Protein AF-A0A840GXT4-F1 (afdb_monomer)

Sequence (98 aa):
MFFFTVVLADRSSTLLVDQVDRLRRIYRTVQQRRPFETIAICILPDHLHAVWLLPEADADFSSRWNLIKGGFSRGLEGGPPSMSKLKKREKGIWQRRF

Mean predicted aligned error: 5.93 Å

Secondary structure (DSSP, 8-state):
-EEEEEEBSSTT--HHHHTHHHHHHHHHHHHHHS--EEEEEEE-SSEEEEEEEPPTT---HHHHHHHHHHHHHTTPPPPPPPHHHHTTT--S-B-S--

pLDDT: mean 87.56, std 16.42, range [43.03, 98.5]

Nearest PDB structures (foldseek):
  4er8-assembly1_A  TM=9.229E-01  e=5.875E-08  Escherichia coli K-12
  2ec2-assembly1_C  TM=6.873E-01  e=8.864E-04  Sulfurisphaera tokodaii
  2f5g-assembly1_B  TM=6.975E-01  e=6.486E-04  Saccharolobus solfataricus
  2xma-assembly1_B  TM=7.113E-01  e=1.555E-03  Deinococcus radiodurans
  2xqc-assembly1_A  TM=6.482E-01  e=4.227E-03  Deinococcus radiodurans

Solvent-accessible surface area (backbone atoms only — not comparable to full-atom values): 5697 Å² total; per-residue (Å²): 117,47,80,46,58,49,44,34,51,50,74,88,38,47,60,50,56,80,38,37,70,55,44,52,53,35,44,53,56,46,36,74,74,54,70,56,47,74,80,43,74,48,82,42,40,29,35,33,41,36,32,36,39,55,46,92,94,50,73,65,57,65,62,54,48,51,52,37,55,51,52,51,55,55,92,54,86,53,68,89,72,54,82,79,32,69,80,70,78,50,54,60,58,53,42,96,68,111

Radius of gyration: 13.56 Å; Cα contacts (8 Å, |Δi|>4): 129; chains: 1; bounding box: 39×22×30 Å

Foldseek 3Di:
DDKDKWFWLDQVAQLCVVCVVQLVVQLVVLCVVAPWDWPDKDTGRTIIMTDIHHDPVDPPVVVSVVSSVVSSCPPDQADDDDPVCVVPVNSRGTDPGD

Structure (mmCIF, N/CA/C/O backbone):
data_AF-A0A840GXT4-F1
#
_entry.id   AF-A0A840GXT4-F1
#
loop_
_atom_site.group_PDB
_atom_site.id
_atom_site.type_symbol
_atom_site.label_atom_id
_atom_site.label_alt_id
_atom_site.label_comp_id
_atom_site.label_asym_id
_atom_site.label_entity_id
_atom_site.label_seq_id
_atom_site.pdbx_PDB_ins_code
_atom_site.Cartn_x
_atom_site.Cartn_y
_atom_site.Cartn_z
_atom_site.occupancy
_atom_site.B_iso_or_equiv
_atom_site.auth_seq_id
_atom_site.auth_comp_id
_atom_site.auth_asym_id
_atom_site.auth_atom_id
_atom_site.pdbx_PDB_model_num
ATOM 1 N N . MET A 1 1 ? -12.784 9.656 6.341 1.00 94.12 1 MET A N 1
ATOM 2 C CA . MET A 1 1 ? -12.306 9.214 5.010 1.00 94.12 1 MET A CA 1
ATOM 3 C C . MET A 1 1 ? -10.921 9.790 4.778 1.00 94.12 1 MET A C 1
ATOM 5 O O . MET A 1 1 ? -10.694 10.928 5.161 1.00 94.12 1 MET A O 1
ATOM 9 N N . PHE A 1 2 ? -10.014 9.022 4.183 1.00 96.94 2 PHE A N 1
ATOM 10 C CA . PHE A 1 2 ? -8.623 9.414 3.965 1.00 96.94 2 P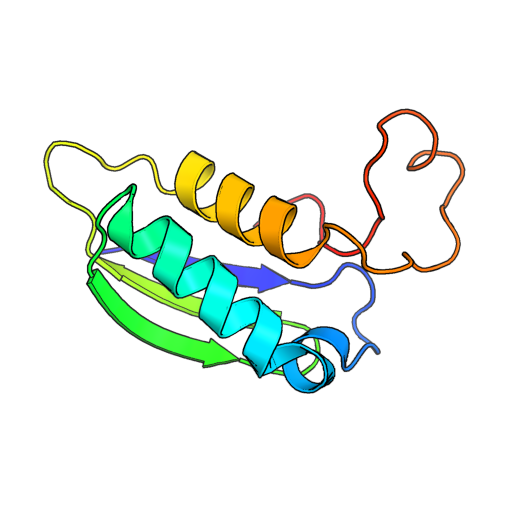HE A CA 1
ATOM 11 C C . PHE A 1 2 ? -8.191 9.058 2.545 1.00 96.94 2 PHE A C 1
ATOM 13 O O . PHE A 1 2 ? -8.504 7.967 2.072 1.00 96.94 2 PHE A O 1
ATOM 20 N N . PHE A 1 3 ? -7.461 9.963 1.893 1.00 97.44 3 PHE A N 1
ATOM 21 C CA . PHE A 1 3 ? -6.805 9.720 0.611 1.00 97.44 3 PHE A CA 1
ATOM 22 C C . PHE A 1 3 ? -5.309 9.514 0.832 1.00 97.44 3 PHE A C 1
ATOM 24 O O . PHE A 1 3 ? -4.680 10.260 1.582 1.00 97.44 3 PHE A O 1
ATOM 31 N N . PHE A 1 4 ? -4.743 8.519 0.159 1.00 97.12 4 PHE A N 1
ATOM 32 C CA . PHE A 1 4 ? -3.334 8.172 0.256 1.00 97.12 4 PHE A CA 1
ATOM 33 C C . PHE A 1 4 ? -2.716 8.058 -1.124 1.00 97.12 4 PHE A C 1
ATOM 35 O O . PHE A 1 4 ? -3.318 7.486 -2.034 1.00 97.12 4 PHE A O 1
ATOM 42 N N . THR A 1 5 ? -1.470 8.506 -1.225 1.00 96.88 5 THR A N 1
ATOM 43 C CA . THR A 1 5 ? -0.592 8.227 -2.358 1.00 96.88 5 THR A CA 1
ATOM 44 C C . THR A 1 5 ? 0.606 7.454 -1.832 1.00 96.88 5 THR A C 1
ATOM 46 O O . THR A 1 5 ? 1.387 7.980 -1.043 1.00 96.88 5 THR A O 1
ATOM 49 N N . VAL A 1 6 ? 0.755 6.196 -2.244 1.00 96.44 6 VAL A N 1
ATOM 50 C CA . VAL A 1 6 ? 1.883 5.351 -1.829 1.00 96.44 6 VAL A CA 1
ATOM 51 C C . VAL A 1 6 ? 2.775 5.102 -3.029 1.00 96.44 6 VAL A C 1
ATOM 53 O O . VAL A 1 6 ? 2.315 4.649 -4.069 1.00 96.44 6 VAL A O 1
ATOM 56 N N . VAL A 1 7 ? 4.056 5.413 -2.871 1.00 95.62 7 VAL A N 1
ATOM 57 C CA . VAL A 1 7 ? 4.994 5.598 -3.978 1.00 95.62 7 VAL A CA 1
ATOM 58 C C . VAL A 1 7 ? 6.195 4.670 -3.828 1.00 95.62 7 VAL A C 1
ATOM 60 O O . VAL A 1 7 ? 6.751 4.538 -2.731 1.00 95.62 7 VAL A O 1
ATOM 63 N N . LEU A 1 8 ? 6.627 4.054 -4.928 1.00 93.38 8 LEU A N 1
ATOM 64 C CA . LEU A 1 8 ? 7.911 3.372 -5.017 1.00 93.38 8 LEU A CA 1
ATOM 65 C C . LEU A 1 8 ? 9.066 4.379 -4.997 1.00 93.38 8 LEU A C 1
ATOM 67 O O . LEU A 1 8 ? 8.980 5.470 -5.549 1.00 93.38 8 LEU A O 1
ATOM 71 N N . ALA A 1 9 ? 10.186 4.017 -4.377 1.00 90.88 9 ALA A N 1
ATOM 72 C CA . ALA A 1 9 ? 11.353 4.898 -4.346 1.00 90.88 9 ALA A CA 1
ATOM 73 C C . ALA A 1 9 ? 11.979 5.093 -5.736 1.00 90.88 9 ALA A C 1
ATOM 75 O O . ALA A 1 9 ? 12.578 6.136 -5.982 1.00 90.88 9 ALA A O 1
ATOM 76 N N . ASP A 1 10 ? 11.866 4.085 -6.603 1.00 88.25 10 ASP A N 1
ATOM 77 C CA . ASP A 1 10 ? 12.225 4.170 -8.013 1.00 88.25 10 ASP A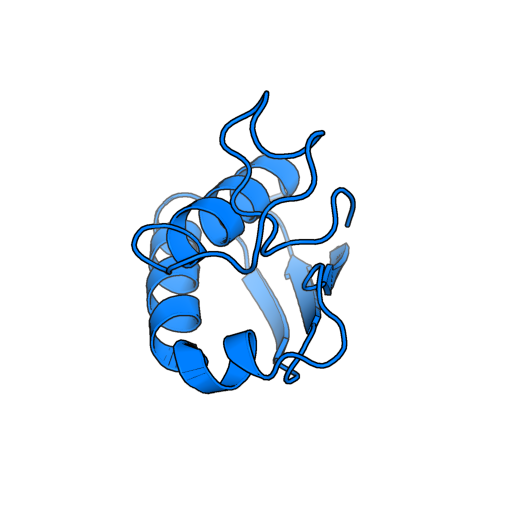 CA 1
ATOM 78 C C . ASP A 1 10 ? 10.961 4.433 -8.839 1.00 88.25 10 ASP A C 1
ATOM 80 O O . ASP A 1 10 ? 10.102 3.563 -8.978 1.00 88.25 10 ASP A O 1
ATOM 84 N N . ARG A 1 11 ? 10.864 5.652 -9.376 1.00 89.62 11 ARG A N 1
ATOM 85 C CA . ARG A 1 11 ? 9.730 6.136 -10.175 1.00 89.62 11 ARG A CA 1
ATOM 86 C C . ARG A 1 11 ? 9.667 5.539 -11.581 1.00 89.62 11 ARG A C 1
ATOM 88 O O . ARG A 1 11 ? 8.641 5.665 -12.235 1.00 89.62 11 ARG A O 1
ATOM 95 N N . SER A 1 12 ? 10.749 4.917 -12.047 1.00 90.62 12 SER A N 1
ATOM 96 C CA . SER A 1 12 ? 10.791 4.236 -13.346 1.00 90.62 12 SER A CA 1
ATOM 97 C C . SER A 1 12 ? 10.355 2.770 -13.268 1.00 90.62 12 SER A C 1
ATOM 99 O O . SER A 1 12 ? 10.187 2.116 -14.294 1.00 90.62 12 SER A O 1
ATOM 101 N N . SER A 1 13 ? 10.164 2.252 -12.052 1.00 89.69 13 SER A N 1
ATOM 102 C CA . SER A 1 13 ? 9.826 0.856 -11.813 1.00 89.69 13 SER A CA 1
ATOM 103 C C . SER A 1 13 ? 8.362 0.544 -12.132 1.00 89.69 13 SER A C 1
ATOM 105 O O . SER A 1 13 ? 7.461 1.321 -11.831 1.00 89.69 13 SER A O 1
ATOM 107 N N . THR A 1 14 ? 8.125 -0.657 -12.657 1.00 93.94 14 THR A N 1
ATOM 108 C CA . THR A 1 14 ? 6.800 -1.260 -12.869 1.00 93.94 14 THR A CA 1
ATOM 109 C C . THR A 1 14 ? 6.412 -2.245 -11.764 1.00 93.94 14 THR A C 1
ATOM 111 O O . THR A 1 14 ? 5.406 -2.945 -11.861 1.00 93.94 14 THR A O 1
ATOM 114 N N . LEU A 1 15 ? 7.179 -2.297 -10.669 1.00 93.31 15 LEU A N 1
ATOM 115 C CA . LEU A 1 15 ? 7.091 -3.360 -9.668 1.00 93.31 15 LEU A CA 1
ATOM 116 C C . LEU A 1 15 ? 5.692 -3.530 -9.052 1.00 93.31 15 LEU A C 1
ATOM 118 O O . LEU A 1 15 ? 5.329 -4.653 -8.699 1.00 93.31 15 LEU A O 1
ATOM 122 N N . LEU A 1 16 ? 4.897 -2.460 -8.898 1.00 95.44 16 LEU A N 1
ATOM 123 C CA . LEU A 1 16 ? 3.544 -2.587 -8.339 1.00 95.44 16 LEU A CA 1
ATOM 124 C C . LEU A 1 16 ? 2.599 -3.344 -9.271 1.00 95.44 16 LEU A C 1
ATOM 126 O O . LEU A 1 16 ? 1.777 -4.121 -8.779 1.00 95.44 16 LEU A O 1
ATOM 130 N N . VAL A 1 17 ? 2.718 -3.138 -10.586 1.00 96.19 17 VAL A N 1
ATOM 131 C CA . VAL A 1 17 ? 1.901 -3.852 -11.577 1.00 96.19 17 VAL A CA 1
ATOM 132 C C . VAL A 1 17 ? 2.457 -5.251 -11.835 1.00 96.19 17 VAL A C 1
ATOM 134 O O . VAL A 1 17 ? 1.687 -6.209 -11.819 1.00 96.19 17 VAL A O 1
ATOM 137 N N . ASP A 1 18 ? 3.782 -5.402 -11.913 1.00 95.50 18 ASP A N 1
ATOM 138 C CA . ASP A 1 18 ? 4.448 -6.702 -12.104 1.00 95.50 18 ASP A CA 1
ATOM 139 C C . ASP A 1 18 ? 4.173 -7.674 -10.945 1.00 95.50 18 ASP A C 1
ATOM 141 O O . ASP A 1 18 ? 4.161 -8.891 -11.115 1.00 95.50 18 ASP A O 1
ATOM 145 N N . GLN A 1 19 ? 3.958 -7.141 -9.738 1.00 95.62 19 GLN A N 1
ATOM 146 C CA . GLN A 1 19 ? 3.671 -7.905 -8.521 1.00 95.62 19 GLN A CA 1
ATOM 147 C C . GLN A 1 19 ? 2.266 -7.611 -7.967 1.00 95.62 19 GLN A C 1
ATOM 149 O O . GLN A 1 19 ? 2.029 -7.741 -6.758 1.00 95.62 19 GLN A O 1
ATOM 154 N N . VAL A 1 20 ? 1.306 -7.241 -8.823 1.00 96.56 20 VAL A N 1
ATOM 155 C CA . VAL A 1 20 ? -0.043 -6.833 -8.388 1.00 96.56 20 VAL A CA 1
ATOM 156 C C . VAL A 1 20 ? -0.765 -7.919 -7.585 1.00 96.56 20 VAL A C 1
ATOM 158 O O . VAL A 1 20 ? -1.423 -7.624 -6.587 1.00 96.56 20 VAL A O 1
ATOM 161 N N . ASP A 1 21 ? -0.589 -9.196 -7.927 1.00 97.38 21 ASP A N 1
ATOM 162 C CA . ASP A 1 21 ? -1.236 -10.300 -7.206 1.00 97.38 21 ASP A CA 1
ATOM 163 C C . ASP A 1 21 ? -0.659 -10.513 -5.804 1.00 97.38 21 ASP A C 1
ATOM 165 O O . ASP A 1 21 ? -1.370 -10.895 -4.866 1.00 97.38 21 ASP A O 1
ATOM 169 N N . ARG A 1 22 ? 0.633 -10.224 -5.626 1.00 96.00 22 ARG A N 1
ATOM 170 C CA . ARG A 1 22 ? 1.270 -10.179 -4.307 1.00 96.00 22 ARG A CA 1
ATOM 171 C C . ARG A 1 22 ? 0.704 -9.020 -3.494 1.00 96.00 22 ARG A C 1
ATOM 173 O O . ARG A 1 22 ? 0.321 -9.235 -2.343 1.00 96.00 22 ARG A O 1
ATOM 180 N N . LEU A 1 23 ? 0.610 -7.825 -4.084 1.00 97.62 23 LEU A N 1
ATOM 181 C CA . LEU A 1 23 ? 0.020 -6.657 -3.428 1.00 97.62 23 LEU A CA 1
ATOM 182 C C . LEU A 1 23 ? -1.419 -6.946 -2.985 1.00 97.62 23 LEU A C 1
ATOM 184 O O . LEU A 1 23 ? -1.734 -6.762 -1.812 1.00 97.62 23 LEU A O 1
ATOM 188 N N . ARG A 1 24 ? -2.260 -7.489 -3.874 1.00 97.75 24 ARG A N 1
ATOM 189 C CA . ARG A 1 24 ? -3.655 -7.864 -3.584 1.00 97.75 24 ARG A CA 1
ATOM 190 C C . ARG A 1 24 ? -3.772 -8.850 -2.422 1.00 97.75 24 ARG A C 1
ATOM 192 O O . ARG A 1 24 ? -4.593 -8.644 -1.529 1.00 97.75 24 ARG A O 1
ATOM 199 N N . ARG A 1 25 ? -2.944 -9.903 -2.395 1.00 98.31 25 ARG A N 1
ATOM 200 C CA . ARG A 1 25 ? -2.942 -10.892 -1.297 1.00 98.31 25 ARG A CA 1
ATOM 201 C C . ARG A 1 25 ? -2.609 -10.258 0.046 1.00 98.31 25 ARG A C 1
ATOM 203 O O . ARG A 1 25 ? -3.318 -10.485 1.027 1.00 98.31 25 ARG A O 1
ATOM 210 N N . ILE A 1 26 ? -1.535 -9.472 0.092 1.00 98.19 26 ILE A N 1
ATOM 211 C CA . ILE A 1 26 ? -1.098 -8.798 1.316 1.00 98.19 26 ILE A CA 1
ATOM 212 C C . ILE A 1 26 ? -2.143 -7.780 1.766 1.00 98.19 26 ILE A C 1
ATOM 214 O O . ILE A 1 26 ? -2.517 -7.786 2.935 1.00 98.19 26 ILE A O 1
ATOM 218 N N . TYR A 1 27 ? -2.661 -6.967 0.847 1.00 98.25 27 TYR A N 1
ATOM 219 C CA . TYR A 1 27 ? -3.701 -5.982 1.123 1.00 98.25 27 TYR A CA 1
ATOM 220 C C . TYR A 1 27 ? -4.930 -6.625 1.768 1.00 98.25 27 TYR A C 1
ATOM 222 O O . TYR A 1 27 ? -5.326 -6.224 2.858 1.00 98.25 27 TYR A O 1
ATOM 230 N N . ARG A 1 28 ? -5.462 -7.694 1.157 1.00 98.19 28 ARG A N 1
ATOM 231 C CA . ARG A 1 28 ? -6.606 -8.447 1.694 1.00 98.19 28 ARG A CA 1
ATOM 232 C C . ARG A 1 28 ? -6.307 -9.037 3.072 1.00 98.19 28 ARG A C 1
ATOM 234 O O . ARG A 1 28 ? -7.139 -8.954 3.966 1.00 98.19 28 ARG A O 1
ATOM 241 N N . THR A 1 29 ? -5.110 -9.592 3.260 1.00 98.25 29 THR A N 1
ATOM 242 C CA . THR A 1 29 ? -4.692 -10.168 4.550 1.00 98.25 29 THR A CA 1
ATOM 243 C C . THR A 1 29 ? -4.646 -9.102 5.647 1.00 98.25 29 THR A C 1
ATOM 245 O O . THR A 1 29 ? -5.053 -9.356 6.779 1.00 98.25 29 THR A O 1
ATOM 248 N N . VAL A 1 30 ? -4.151 -7.900 5.333 1.00 98.25 30 VAL A N 1
ATOM 249 C CA . VAL A 1 30 ? -4.118 -6.782 6.285 1.00 98.25 30 VAL A CA 1
ATOM 250 C C . VAL A 1 30 ? -5.524 -6.267 6.559 1.00 98.25 30 VAL A C 1
ATOM 252 O O . VAL A 1 30 ? -5.861 -6.103 7.725 1.00 98.25 30 VAL A O 1
ATOM 255 N N . GLN A 1 31 ? -6.353 -6.088 5.530 1.00 97.75 31 GLN A N 1
ATOM 256 C CA . GLN A 1 31 ? -7.741 -5.643 5.674 1.00 97.75 31 GLN A CA 1
ATOM 257 C C . GLN A 1 31 ? -8.569 -6.599 6.546 1.00 97.75 31 GLN A C 1
ATOM 259 O O . GLN A 1 31 ? -9.339 -6.147 7.383 1.00 97.75 31 GLN A O 1
ATOM 264 N N . GLN A 1 32 ? -8.361 -7.914 6.427 1.00 97.56 32 GLN A N 1
ATOM 265 C CA . GLN A 1 32 ? -9.016 -8.910 7.285 1.00 97.56 32 GLN A CA 1
ATOM 266 C C . GLN A 1 32 ? -8.583 -8.818 8.756 1.00 97.56 32 GLN A C 1
ATOM 268 O O . GLN A 1 32 ? -9.386 -9.055 9.650 1.00 97.56 32 GLN A O 1
ATOM 273 N N . ARG A 1 33 ? -7.311 -8.492 9.024 1.00 97.19 33 ARG A N 1
ATOM 274 C CA . ARG A 1 33 ? -6.763 -8.408 10.392 1.00 97.19 33 ARG A CA 1
ATOM 275 C C . ARG A 1 33 ? -6.984 -7.050 11.049 1.00 97.19 33 ARG A C 1
ATOM 277 O O . ARG A 1 33 ? -7.056 -6.969 12.269 1.00 97.19 33 ARG A O 1
ATOM 284 N N . ARG A 1 34 ? -7.009 -5.986 10.250 1.00 97.19 34 ARG A N 1
ATOM 285 C CA . ARG A 1 34 ? -7.213 -4.598 10.667 1.00 97.19 34 ARG A CA 1
ATOM 286 C C . ARG A 1 34 ? -8.216 -3.961 9.713 1.00 97.19 34 ARG A C 1
ATOM 288 O O . ARG A 1 34 ? -7.787 -3.369 8.723 1.00 97.19 34 ARG A O 1
ATOM 295 N N . PRO A 1 35 ? -9.523 -4.098 9.990 1.00 96.75 35 PRO A N 1
ATOM 296 C CA . PRO A 1 35 ? -10.576 -3.649 9.091 1.00 96.75 35 PRO A CA 1
ATOM 297 C C . PRO A 1 35 ? -10.444 -2.180 8.691 1.00 96.75 35 PRO A C 1
ATOM 299 O O . PRO A 1 35 ? -10.087 -1.319 9.498 1.00 96.75 35 PRO A O 1
ATOM 302 N N . PHE A 1 36 ? -10.713 -1.924 7.420 1.00 97.50 36 PHE A N 1
ATOM 303 C CA . PHE A 1 36 ? -10.955 -0.622 6.811 1.00 97.50 36 PHE A CA 1
ATOM 304 C C . PHE A 1 36 ? -11.760 -0.875 5.535 1.00 97.50 36 PHE A C 1
ATOM 306 O O . PHE A 1 36 ? -11.637 -1.939 4.920 1.00 97.50 36 PHE A O 1
ATOM 313 N N . GLU A 1 37 ? -12.570 0.087 5.125 1.00 98.00 37 GLU A N 1
ATOM 314 C CA . GLU A 1 37 ? -13.298 0.022 3.864 1.00 98.00 37 GLU A CA 1
ATOM 315 C C . GLU A 1 37 ? -12.490 0.720 2.770 1.00 98.00 37 GLU A C 1
ATOM 317 O O . GLU A 1 37 ? -11.949 1.813 2.956 1.00 98.00 37 GLU A O 1
ATOM 322 N N . THR A 1 38 ? -12.385 0.067 1.616 1.00 98.06 38 THR A N 1
ATOM 323 C CA . THR A 1 38 ? -11.728 0.618 0.432 1.00 98.06 38 THR A CA 1
ATOM 324 C C . THR A 1 38 ? -12.789 1.215 -0.476 1.00 98.06 38 THR A C 1
ATOM 326 O O . THR A 1 38 ? -13.419 0.486 -1.234 1.00 98.06 38 THR A O 1
ATOM 329 N N . ILE A 1 39 ? -12.957 2.535 -0.422 1.00 98.50 39 ILE A N 1
ATOM 330 C CA . ILE A 1 39 ? -13.892 3.254 -1.299 1.00 98.50 39 ILE A CA 1
ATOM 331 C C . ILE A 1 39 ? -13.379 3.226 -2.741 1.00 98.50 39 ILE A C 1
ATOM 333 O O . ILE A 1 39 ? -14.130 2.992 -3.682 1.00 98.50 39 ILE A O 1
ATOM 337 N N . ALA A 1 40 ? -12.072 3.437 -2.912 1.00 98.12 40 ALA A N 1
ATOM 338 C CA . ALA A 1 40 ? -11.402 3.353 -4.202 1.00 98.12 40 ALA A CA 1
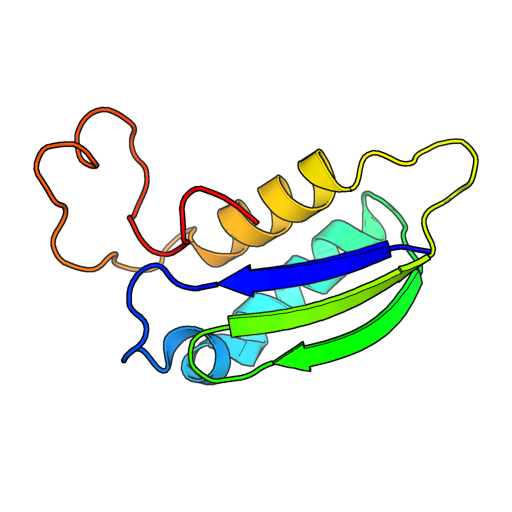ATOM 339 C C . ALA A 1 40 ? -9.932 2.965 -4.024 1.00 98.12 40 ALA A C 1
ATOM 341 O O . ALA A 1 40 ? -9.294 3.324 -3.030 1.00 98.12 40 ALA A O 1
ATOM 342 N N . ILE A 1 41 ? -9.375 2.260 -5.006 1.00 98.25 41 ILE A N 1
ATOM 343 C CA . ILE A 1 41 ? -7.932 2.052 -5.130 1.00 98.25 41 ILE A CA 1
ATOM 344 C C . ILE A 1 41 ? -7.546 1.972 -6.607 1.00 98.25 41 ILE A C 1
ATOM 346 O O . ILE A 1 41 ? -8.177 1.259 -7.382 1.00 98.25 41 ILE A O 1
ATOM 350 N N . CYS A 1 42 ? -6.502 2.701 -6.989 1.00 98.38 42 CYS A N 1
ATOM 351 C CA . CYS A 1 42 ? -5.904 2.660 -8.318 1.00 98.38 42 CYS A CA 1
ATOM 352 C C . CYS A 1 42 ? -4.425 2.307 -8.170 1.00 98.38 42 CYS A C 1
ATOM 354 O O . CYS A 1 42 ? -3.722 2.932 -7.376 1.00 98.38 42 CYS A O 1
ATOM 356 N N . ILE A 1 43 ? -3.967 1.292 -8.900 1.00 98.31 43 ILE A N 1
ATOM 357 C CA . ILE A 1 43 ? -2.583 0.813 -8.862 1.00 98.31 43 ILE A CA 1
ATOM 358 C C . ILE A 1 43 ? -1.944 1.170 -10.200 1.00 98.31 43 ILE A C 1
ATOM 360 O O . ILE A 1 43 ? -2.377 0.681 -11.241 1.00 98.31 43 ILE A O 1
ATOM 364 N N . LEU A 1 44 ? -0.926 2.021 -10.148 1.00 98.06 44 LEU A N 1
ATOM 365 C CA . LEU A 1 44 ? -0.086 2.419 -11.269 1.00 98.06 44 LEU A CA 1
ATOM 366 C C . LEU A 1 44 ? 1.280 1.716 -11.152 1.00 98.06 44 LEU A C 1
ATOM 368 O O . LEU A 1 44 ? 1.571 1.128 -10.107 1.00 98.06 44 LEU A O 1
ATOM 372 N N . PRO A 1 45 ? 2.122 1.742 -12.201 1.00 97.25 45 PRO A N 1
ATOM 373 C CA . PRO A 1 45 ? 3.418 1.061 -12.190 1.00 97.25 45 PRO A CA 1
ATOM 374 C C . PRO A 1 45 ? 4.306 1.378 -10.975 1.00 97.25 45 PRO A C 1
ATOM 376 O O . PRO A 1 45 ? 4.820 0.461 -10.328 1.00 97.25 45 PRO A O 1
ATOM 379 N N . ASP A 1 46 ? 4.417 2.661 -10.628 1.00 94.50 46 ASP A N 1
ATOM 380 C CA . ASP A 1 46 ? 5.341 3.181 -9.618 1.00 94.50 46 ASP A CA 1
ATOM 381 C C . ASP A 1 46 ? 4.646 3.745 -8.366 1.00 94.50 46 ASP A C 1
ATOM 383 O O . ASP A 1 46 ? 5.303 4.075 -7.377 1.00 94.50 46 ASP A O 1
ATOM 387 N N . HIS A 1 47 ? 3.322 3.885 -8.376 1.00 97.06 47 HIS A N 1
ATOM 388 C CA . HIS A 1 47 ? 2.561 4.367 -7.228 1.00 97.06 4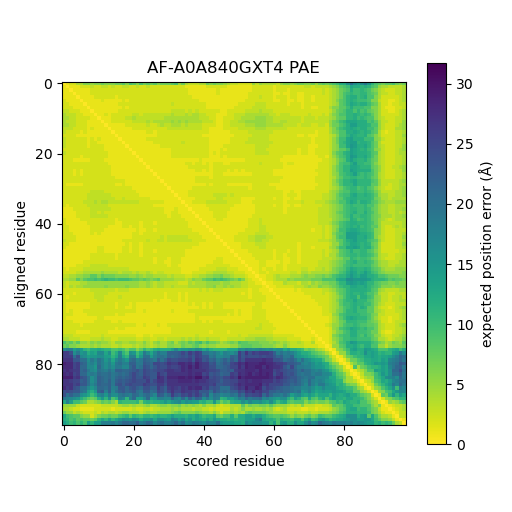7 HIS A CA 1
ATOM 389 C C . HIS A 1 47 ? 1.133 3.829 -7.211 1.00 97.06 47 HIS A C 1
ATOM 391 O O . HIS A 1 47 ? 0.641 3.247 -8.169 1.00 97.06 47 HIS A O 1
ATOM 397 N N . LEU 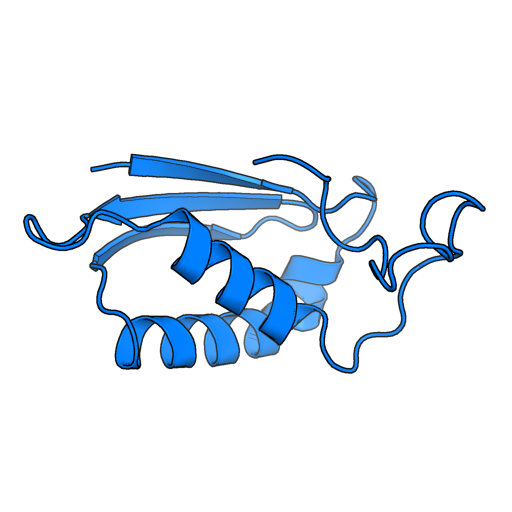A 1 48 ? 0.444 4.025 -6.096 1.00 97.94 48 LEU A N 1
ATOM 398 C CA . LEU A 1 48 ? -0.982 3.767 -5.982 1.00 97.94 48 LEU A CA 1
ATOM 399 C C . LEU A 1 48 ? -1.671 4.923 -5.273 1.0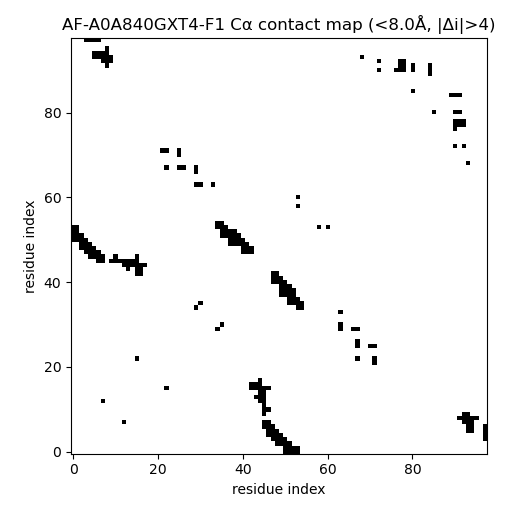0 97.94 48 LEU A C 1
ATOM 401 O O . LEU A 1 48 ? -1.076 5.597 -4.427 1.00 97.94 48 LEU A O 1
ATOM 405 N N . HIS A 1 49 ? -2.945 5.090 -5.595 1.00 98.31 49 HIS A N 1
ATOM 406 C CA . HIS A 1 49 ? -3.861 5.958 -4.877 1.00 98.31 49 HIS A CA 1
ATOM 407 C C . HIS A 1 49 ? -4.912 5.110 -4.180 1.00 98.31 49 HIS A C 1
ATOM 409 O O . HIS A 1 49 ? -5.430 4.164 -4.772 1.00 98.31 49 HIS A O 1
ATOM 415 N N . ALA A 1 50 ? -5.248 5.444 -2.939 1.00 98.25 50 ALA A N 1
ATOM 416 C CA . ALA A 1 50 ? -6.296 4.754 -2.201 1.00 98.25 50 ALA A CA 1
ATOM 417 C C . ALA A 1 50 ? -7.157 5.741 -1.420 1.00 98.25 50 ALA A C 1
ATOM 419 O O . ALA A 1 50 ? -6.641 6.671 -0.804 1.00 98.25 50 ALA A O 1
ATOM 420 N N . VAL A 1 51 ? -8.462 5.491 -1.409 1.00 98.25 51 VAL A N 1
ATOM 421 C CA . VAL A 1 51 ? -9.425 6.163 -0.541 1.00 98.25 51 VAL A CA 1
ATOM 422 C C . VAL A 1 51 ? -9.932 5.139 0.460 1.00 98.25 51 VAL A C 1
ATOM 424 O O . VAL A 1 51 ? -10.572 4.156 0.076 1.00 98.25 51 VAL A O 1
ATOM 427 N N . TRP A 1 52 ? -9.635 5.357 1.739 1.00 98.25 52 TRP A N 1
ATOM 428 C CA . TRP A 1 52 ? -10.122 4.509 2.822 1.00 98.25 52 TRP A CA 1
ATOM 429 C C . TRP A 1 52 ? -11.154 5.224 3.679 1.00 98.25 52 TRP A C 1
ATOM 431 O O . TRP A 1 52 ? -10.994 6.394 4.044 1.00 98.25 52 TRP A O 1
ATOM 441 N N . LEU A 1 53 ? -12.170 4.475 4.085 1.00 98.12 53 LEU A N 1
ATOM 442 C CA . LEU A 1 53 ? -12.965 4.793 5.256 1.00 98.12 53 LEU A CA 1
ATOM 443 C C . LEU A 1 53 ? -12.466 3.914 6.413 1.00 98.12 53 LEU A C 1
ATOM 445 O O . LEU A 1 53 ? -12.365 2.693 6.293 1.00 98.12 53 LEU A O 1
ATOM 449 N N . LEU A 1 54 ? -12.056 4.558 7.505 1.00 97.19 54 LEU A N 1
ATOM 450 C CA . LEU A 1 54 ? -11.525 3.885 8.690 1.00 97.19 54 LEU A CA 1
ATOM 451 C C . LEU A 1 54 ? -12.623 3.770 9.753 1.00 97.19 54 LEU A C 1
ATOM 453 O O . LEU A 1 54 ? -13.476 4.659 9.807 1.00 97.19 54 LEU A O 1
ATOM 457 N N . PRO A 1 55 ? -12.588 2.732 10.606 1.00 95.19 55 PRO A N 1
ATOM 458 C CA . PRO A 1 55 ? -13.466 2.648 11.768 1.00 95.19 55 PRO A CA 1
ATOM 459 C C . PRO A 1 55 ? -13.311 3.873 12.678 1.00 95.19 55 PRO A C 1
ATOM 461 O O . PRO A 1 55 ? -12.192 4.319 12.923 1.00 95.19 55 PRO A O 1
ATOM 464 N N . GLU A 1 56 ? -14.413 4.379 13.235 1.00 91.75 56 GLU A N 1
ATOM 465 C CA . GLU A 1 56 ? -14.393 5.555 14.124 1.00 91.75 56 GLU A CA 1
ATOM 466 C C . GLU A 1 56 ? -13.477 5.362 15.341 1.00 91.75 56 GLU A C 1
ATOM 468 O O . GLU A 1 56 ? -12.764 6.278 15.742 1.00 91.75 56 GLU A O 1
ATOM 473 N N . ALA A 1 57 ? -13.444 4.143 15.885 1.00 93.38 57 ALA A N 1
ATOM 474 C CA . ALA A 1 57 ? -12.627 3.785 17.042 1.00 93.38 57 ALA A CA 1
ATOM 475 C C . ALA A 1 57 ? -11.167 3.414 16.699 1.00 93.38 57 ALA A C 1
ATOM 477 O O . ALA A 1 57 ? -10.377 3.162 17.606 1.00 93.38 57 ALA A O 1
ATOM 478 N N . ASP A 1 58 ? -10.792 3.346 15.416 1.00 93.06 58 ASP A N 1
ATOM 479 C CA . ASP A 1 58 ? -9.440 2.971 14.982 1.00 93.06 58 ASP A CA 1
ATOM 480 C C . ASP A 1 58 ? -9.063 3.666 13.665 1.00 93.06 58 ASP A C 1
ATOM 482 O O . ASP A 1 58 ? -9.220 3.132 12.562 1.00 93.06 58 ASP A O 1
ATOM 486 N N . ALA A 1 59 ? -8.488 4.859 13.808 1.00 93.50 59 ALA A N 1
ATOM 487 C CA . ALA A 1 59 ? -7.942 5.641 12.708 1.00 93.50 59 ALA A CA 1
ATOM 488 C C . ALA A 1 59 ? -6.452 5.351 12.427 1.00 93.50 59 ALA A C 1
ATOM 490 O O . ALA A 1 59 ? -5.801 6.143 11.743 1.00 93.50 59 ALA A O 1
ATOM 491 N N . ASP A 1 60 ? -5.877 4.244 12.922 1.00 95.50 60 ASP A N 1
ATOM 492 C CA . ASP A 1 60 ? -4.461 3.910 12.715 1.00 95.50 60 ASP A CA 1
ATOM 493 C C . ASP A 1 60 ? -4.204 3.397 11.283 1.00 95.50 60 ASP A C 1
ATOM 495 O O . ASP A 1 60 ? -3.978 2.207 11.013 1.00 95.50 60 ASP A O 1
ATOM 499 N N . PHE A 1 61 ? -4.265 4.317 10.318 1.00 95.38 61 PHE A N 1
ATOM 500 C CA . PHE A 1 61 ? -3.903 4.062 8.924 1.00 95.38 61 PHE A CA 1
ATOM 501 C C . PHE A 1 61 ? -2.407 3.778 8.767 1.00 95.38 61 PHE A C 1
ATOM 503 O O . PHE A 1 61 ? -2.014 3.032 7.868 1.00 95.38 61 PHE A O 1
ATOM 510 N N . SER A 1 62 ? -1.571 4.346 9.642 1.00 94.62 62 SER A N 1
ATOM 511 C CA . SER A 1 62 ? -0.114 4.227 9.574 1.00 94.62 62 SER A CA 1
ATOM 512 C C . SER A 1 62 ? 0.321 2.775 9.753 1.00 94.62 62 SER A C 1
ATOM 514 O O . SER A 1 62 ? 1.051 2.235 8.916 1.00 94.62 62 SER A O 1
ATOM 516 N N . SER A 1 63 ? -0.199 2.085 10.772 1.00 95.81 63 SER A N 1
ATOM 517 C CA . SER A 1 63 ? 0.097 0.666 10.988 1.00 95.81 63 SER A CA 1
ATOM 518 C C . SER A 1 63 ? -0.419 -0.221 9.856 1.00 95.81 63 SER A C 1
ATOM 520 O O . SER A 1 63 ? 0.292 -1.135 9.433 1.00 95.81 63 SER A O 1
ATOM 522 N N . ARG A 1 64 ? -1.615 0.053 9.310 1.00 97.50 64 ARG A N 1
ATOM 523 C CA . ARG A 1 64 ? -2.162 -0.677 8.147 1.00 97.50 64 ARG A CA 1
ATOM 524 C C . ARG A 1 64 ? -1.231 -0.555 6.943 1.00 97.50 64 ARG A C 1
ATOM 526 O O . ARG A 1 64 ? -0.828 -1.569 6.370 1.00 97.50 64 ARG A O 1
ATOM 533 N N . TRP A 1 65 ? -0.799 0.662 6.615 1.00 96.81 65 TRP A N 1
ATOM 534 C CA . TRP A 1 65 ? 0.151 0.881 5.529 1.00 96.81 65 TRP A CA 1
ATOM 535 C C . TRP A 1 65 ? 1.522 0.266 5.792 1.00 96.81 65 TRP A C 1
ATOM 537 O O . TRP A 1 65 ? 2.116 -0.301 4.877 1.00 96.81 65 TRP A O 1
ATOM 547 N N . ASN A 1 66 ? 2.032 0.321 7.022 1.00 95.00 66 ASN A N 1
ATOM 548 C CA . ASN A 1 66 ? 3.304 -0.313 7.366 1.00 95.00 66 ASN A CA 1
ATOM 549 C C . ASN A 1 66 ? 3.251 -1.835 7.179 1.00 95.00 66 ASN A C 1
ATOM 551 O O . ASN A 1 66 ? 4.194 -2.415 6.635 1.00 95.00 66 ASN A O 1
ATOM 555 N N . LEU A 1 67 ? 2.135 -2.476 7.540 1.00 96.69 67 LEU A N 1
ATOM 556 C CA . LEU A 1 67 ? 1.917 -3.902 7.297 1.00 96.69 67 LEU A CA 1
ATOM 557 C C . LEU A 1 67 ? 1.816 -4.223 5.801 1.00 96.69 67 LEU A C 1
ATOM 559 O O . LEU A 1 67 ? 2.433 -5.191 5.353 1.00 96.69 67 LEU A O 1
ATOM 563 N N . ILE A 1 68 ? 1.095 -3.409 5.022 1.00 97.12 68 ILE A N 1
ATOM 564 C CA . ILE A 1 68 ? 0.967 -3.601 3.569 1.00 97.12 68 ILE A CA 1
ATOM 565 C C . ILE A 1 68 ? 2.330 -3.449 2.888 1.00 97.12 68 ILE A C 1
ATOM 567 O O . ILE A 1 68 ? 2.775 -4.362 2.191 1.00 97.12 68 ILE A O 1
ATOM 571 N N . LYS A 1 69 ? 3.040 -2.344 3.149 1.00 94.94 69 LYS A N 1
ATOM 572 C CA . LYS A 1 69 ? 4.382 -2.087 2.607 1.00 94.94 69 LYS A CA 1
ATOM 573 C C . LYS A 1 69 ? 5.363 -3.194 2.977 1.00 94.94 69 LYS A C 1
ATOM 575 O O . LYS A 1 69 ? 6.072 -3.708 2.113 1.00 94.94 69 LYS A O 1
ATOM 580 N N . GLY A 1 70 ? 5.403 -3.564 4.258 1.00 93.38 70 GLY A N 1
ATOM 581 C CA . GLY A 1 70 ? 6.306 -4.591 4.769 1.00 93.38 70 GLY A CA 1
ATOM 582 C C . GLY A 1 70 ? 6.001 -5.977 4.203 1.00 93.38 70 GLY A C 1
ATOM 583 O O . GLY A 1 70 ? 6.922 -6.705 3.832 1.00 93.38 70 GLY A O 1
ATOM 584 N N . GLY A 1 71 ? 4.720 -6.334 4.092 1.00 95.06 71 GLY A N 1
ATOM 585 C CA . GLY A 1 71 ? 4.280 -7.592 3.492 1.00 95.06 71 GLY A CA 1
ATOM 586 C C . GLY A 1 71 ? 4.598 -7.673 2.000 1.00 95.06 71 GLY A C 1
ATOM 587 O O . GLY A 1 71 ? 5.089 -8.703 1.545 1.00 95.06 71 GLY A O 1
ATOM 588 N N . PHE A 1 72 ? 4.400 -6.581 1.256 1.00 95.06 72 PHE A N 1
ATOM 589 C CA . PHE A 1 72 ? 4.752 -6.507 -0.161 1.00 95.06 72 PHE A CA 1
ATOM 590 C C . PHE A 1 72 ? 6.263 -6.652 -0.384 1.00 95.06 72 PHE A C 1
ATOM 592 O O . PHE A 1 72 ? 6.689 -7.497 -1.164 1.00 95.06 72 PHE A O 1
ATOM 599 N N . SER A 1 73 ? 7.085 -5.905 0.361 1.0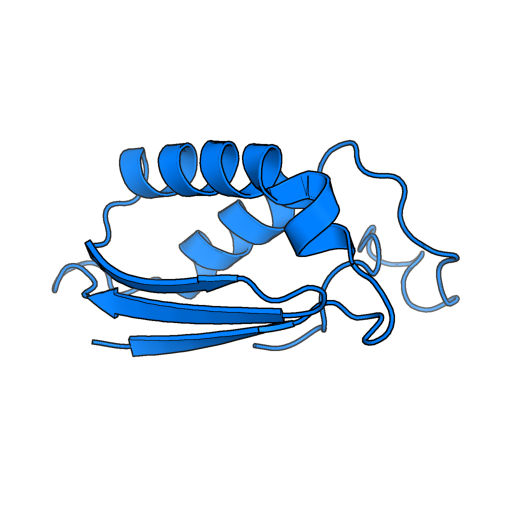0 91.69 73 SER A N 1
ATOM 600 C CA . SER A 1 73 ? 8.550 -5.951 0.243 1.00 91.69 73 SER A CA 1
ATOM 601 C C . SER A 1 73 ? 9.179 -7.279 0.691 1.00 91.69 73 SER A C 1
ATOM 603 O O . SER A 1 73 ? 10.344 -7.565 0.381 1.00 91.69 73 SER A O 1
ATOM 605 N N . ARG A 1 74 ? 8.463 -8.108 1.458 1.00 88.88 74 ARG A N 1
ATOM 606 C CA . ARG A 1 74 ? 9.000 -9.370 1.982 1.00 88.88 74 ARG A CA 1
ATOM 607 C C . ARG A 1 74 ? 9.274 -10.351 0.839 1.00 88.88 74 ARG A C 1
ATOM 609 O O . ARG A 1 74 ? 8.383 -10.684 0.071 1.00 88.88 74 ARG A O 1
ATOM 616 N N . GLY A 1 75 ? 10.507 -10.845 0.744 1.00 79.88 75 GLY A N 1
ATOM 617 C CA . GL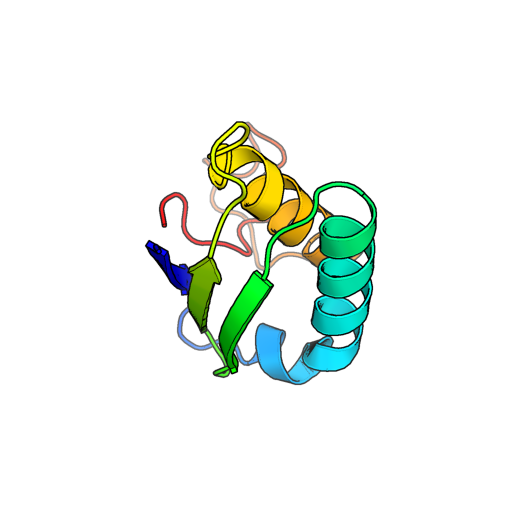Y A 1 75 ? 10.913 -11.790 -0.307 1.00 79.88 75 GLY A CA 1
ATOM 618 C C . GLY A 1 75 ? 11.113 -11.202 -1.714 1.00 79.88 75 GLY A C 1
ATOM 619 O O . GLY A 1 75 ? 11.439 -11.965 -2.606 1.00 79.88 75 GLY A O 1
ATOM 620 N N . LEU A 1 76 ? 10.949 -9.888 -1.922 1.00 84.38 76 LEU A N 1
ATOM 621 C CA . LEU A 1 76 ? 11.396 -9.219 -3.155 1.00 84.38 76 LEU A CA 1
ATOM 622 C C . LEU A 1 76 ? 12.873 -8.824 -3.040 1.00 84.38 76 LEU A C 1
ATOM 624 O O . LEU A 1 76 ? 13.290 -8.349 -1.976 1.00 84.38 76 LEU A O 1
ATOM 628 N N . GLU A 1 77 ? 13.654 -8.995 -4.101 1.00 67.88 77 GLU A N 1
ATOM 629 C CA . GLU A 1 77 ? 14.984 -8.387 -4.187 1.00 67.88 77 GLU A CA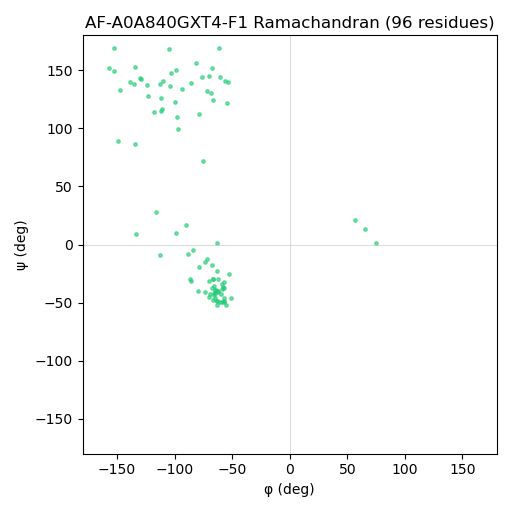 1
ATOM 630 C C . GLU A 1 77 ? 14.812 -6.864 -4.313 1.00 67.88 77 GLU A C 1
ATOM 632 O O . GLU A 1 77 ? 13.951 -6.382 -5.047 1.00 67.88 77 GLU A O 1
ATOM 637 N N . GLY A 1 78 ? 15.527 -6.094 -3.490 1.00 59.84 78 GLY A N 1
ATOM 638 C CA . GLY A 1 78 ? 15.517 -4.633 -3.599 1.00 59.84 78 GLY A CA 1
ATOM 639 C C . GLY A 1 78 ? 16.469 -4.177 -4.706 1.00 59.84 78 GLY A C 1
ATOM 640 O O . GLY A 1 78 ? 17.428 -4.882 -5.005 1.00 59.84 78 GLY A O 1
ATOM 641 N N . GLY A 1 79 ? 16.249 -2.987 -5.273 1.00 55.94 79 GLY A N 1
ATOM 642 C CA . GLY A 1 79 ? 17.259 -2.335 -6.118 1.00 55.94 79 GLY A CA 1
ATOM 643 C C . GLY A 1 79 ? 18.555 -2.029 -5.341 1.00 55.94 79 GLY A C 1
ATOM 644 O O . GLY A 1 79 ? 18.560 -2.121 -4.106 1.00 55.94 79 GLY A O 1
ATOM 645 N N . PRO A 1 80 ? 19.656 -1.645 -6.020 1.00 48.72 80 PRO A N 1
ATOM 646 C CA . PRO A 1 80 ? 20.951 -1.428 -5.378 1.00 48.72 80 PRO A CA 1
ATOM 647 C C . PRO A 1 80 ? 20.823 -0.429 -4.212 1.00 48.72 80 PRO A C 1
ATOM 649 O O . PRO A 1 80 ? 20.338 0.695 -4.396 1.00 48.72 80 PRO A O 1
ATOM 652 N N . PRO A 1 81 ? 21.190 -0.820 -2.978 1.00 51.34 81 PRO A N 1
ATOM 653 C CA . PRO A 1 81 ? 20.984 0.027 -1.816 1.00 51.34 81 PRO A CA 1
ATOM 654 C C . PRO A 1 81 ? 21.957 1.207 -1.852 1.00 51.34 81 PRO A C 1
ATOM 656 O O . PRO A 1 81 ? 23.162 1.031 -2.000 1.00 51.34 81 PRO A O 1
ATOM 659 N N . SER A 1 82 ? 21.460 2.426 -1.628 1.00 52.34 82 SER A N 1
ATOM 660 C CA . SER A 1 82 ? 22.346 3.522 -1.231 1.00 52.34 82 SER A CA 1
ATOM 661 C C . SER A 1 82 ? 22.909 3.244 0.171 1.00 52.34 82 SER A C 1
ATOM 663 O O . SER A 1 82 ? 22.254 2.600 0.996 1.00 52.34 82 SER A O 1
ATOM 665 N N . MET A 1 83 ? 24.105 3.758 0.481 1.00 44.97 83 MET A N 1
ATOM 666 C CA . MET A 1 83 ? 24.800 3.531 1.765 1.00 44.97 83 MET A CA 1
ATOM 667 C C . MET A 1 83 ? 23.950 3.865 3.008 1.00 44.97 83 MET A C 1
ATOM 669 O O . MET A 1 83 ? 24.133 3.281 4.075 1.00 44.97 83 MET A O 1
ATOM 673 N N . SER A 1 84 ? 22.960 4.756 2.880 1.00 46.22 84 SER A N 1
ATOM 674 C CA . SER A 1 84 ? 22.022 5.094 3.959 1.00 46.22 84 SER A CA 1
ATOM 675 C C . SER A 1 84 ? 20.894 4.067 4.171 1.00 46.22 84 SER A C 1
ATOM 677 O O . SER A 1 84 ? 20.299 4.051 5.250 1.00 46.22 84 SER A O 1
ATOM 679 N N . LYS A 1 85 ? 20.603 3.200 3.188 1.00 50.22 85 LYS A N 1
ATOM 680 C CA . LYS A 1 85 ? 19.556 2.154 3.229 1.00 50.22 85 LYS A CA 1
ATOM 681 C C . LYS A 1 85 ? 20.048 0.838 3.856 1.00 50.22 85 LYS A C 1
ATOM 683 O O . LYS A 1 85 ? 19.277 0.166 4.542 1.00 50.22 85 LYS A O 1
ATOM 688 N N . LEU A 1 86 ? 21.346 0.530 3.739 1.00 48.69 86 LEU A N 1
ATOM 689 C CA . LEU A 1 86 ? 22.009 -0.606 4.409 1.00 48.69 86 LEU A CA 1
ATOM 690 C C . LEU A 1 86 ? 21.890 -0.545 5.943 1.00 48.69 86 LEU A C 1
ATOM 692 O O . LEU A 1 86 ? 21.715 -1.567 6.602 1.00 48.69 86 LEU A O 1
ATOM 696 N N . LYS A 1 87 ? 21.897 0.665 6.516 1.00 43.03 87 LYS A N 1
ATOM 697 C CA . LYS A 1 87 ? 21.924 0.891 7.971 1.00 43.03 87 LYS A CA 1
ATOM 698 C C . LYS A 1 87 ? 20.608 0.557 8.700 1.00 43.03 87 LYS A C 1
ATOM 700 O O . LYS A 1 87 ? 20.607 0.512 9.925 1.00 43.03 87 LYS A O 1
ATOM 705 N N . LYS A 1 88 ? 19.488 0.344 7.986 1.00 47.25 88 LYS A N 1
ATOM 706 C CA . LYS A 1 88 ? 18.146 0.150 8.588 1.00 47.25 88 LYS A CA 1
ATOM 707 C C . LYS A 1 88 ? 17.324 -1.029 8.041 1.00 47.25 88 LYS A C 1
ATOM 709 O O . LYS A 1 88 ? 16.156 -1.152 8.392 1.00 47.25 88 LYS A O 1
ATOM 714 N N . ARG A 1 89 ? 17.903 -1.911 7.210 1.00 52.25 89 ARG A N 1
ATOM 715 C CA . ARG A 1 89 ? 17.181 -3.026 6.543 1.00 52.25 89 ARG A CA 1
ATOM 716 C C . ARG A 1 89 ? 15.972 -2.571 5.698 1.00 52.25 89 ARG A C 1
ATOM 718 O O . ARG A 1 89 ? 15.083 -3.364 5.394 1.00 52.25 89 ARG A O 1
ATOM 725 N N . GLU A 1 90 ? 15.932 -1.302 5.294 1.00 58.47 90 GLU A N 1
ATOM 726 C CA . GLU A 1 90 ? 14.923 -0.788 4.369 1.00 58.47 90 GLU A CA 1
ATOM 727 C C . GLU A 1 90 ? 15.326 -1.212 2.954 1.00 58.47 90 GLU A C 1
ATOM 729 O O . GLU A 1 90 ? 16.313 -0.714 2.418 1.00 58.47 90 GLU A O 1
ATOM 734 N N . LYS A 1 91 ? 14.554 -2.104 2.316 1.00 60.69 91 LYS A N 1
ATOM 735 C CA . LYS A 1 91 ? 14.831 -2.599 0.948 1.00 60.69 91 LYS A CA 1
ATOM 736 C C . LYS A 1 91 ? 14.793 -1.522 -0.144 1.00 60.69 91 LYS A C 1
ATOM 738 O O . LYS A 1 91 ? 14.925 -1.833 -1.319 1.00 60.69 91 LYS A O 1
ATOM 743 N N . GLY A 1 92 ? 14.550 -0.263 0.221 1.00 72.19 92 GLY A N 1
ATOM 744 C CA . GLY A 1 92 ? 14.532 0.851 -0.714 1.00 72.19 92 GLY A CA 1
ATOM 745 C C . GLY A 1 92 ? 13.412 0.798 -1.746 1.00 72.19 92 GLY A C 1
ATOM 746 O O . GLY A 1 92 ? 13.508 1.559 -2.693 1.00 72.19 92 GLY A O 1
ATOM 747 N N . ILE A 1 93 ? 12.404 -0.066 -1.567 1.00 84.00 93 ILE A N 1
ATOM 748 C CA . ILE A 1 93 ? 11.277 -0.250 -2.494 1.00 84.00 93 ILE A CA 1
ATOM 749 C C . ILE A 1 93 ? 10.305 0.927 -2.421 1.00 84.00 93 ILE A C 1
ATOM 751 O O . ILE A 1 93 ? 9.840 1.390 -3.449 1.00 84.00 93 ILE A O 1
ATOM 755 N N . TRP A 1 94 ? 10.019 1.436 -1.223 1.00 89.62 94 TRP A N 1
ATOM 756 C CA . TRP A 1 94 ? 9.052 2.514 -1.005 1.00 89.62 94 TRP A CA 1
ATOM 757 C C . TRP A 1 94 ? 9.745 3.854 -0.765 1.00 89.62 94 TRP A C 1
ATOM 759 O O . TRP A 1 94 ? 10.808 3.904 -0.135 1.00 89.62 94 TRP A O 1
ATOM 769 N N . GLN A 1 95 ? 9.116 4.949 -1.190 1.00 86.44 95 GLN A N 1
ATOM 770 C CA . GLN A 1 95 ? 9.487 6.288 -0.744 1.00 86.44 95 GLN A CA 1
ATOM 771 C C . GLN A 1 95 ? 9.321 6.385 0.784 1.00 86.44 95 GLN A C 1
ATOM 773 O O . GLN A 1 95 ? 8.432 5.776 1.382 1.00 86.44 95 GLN A O 1
ATOM 778 N N . ARG A 1 96 ? 10.210 7.135 1.449 1.00 71.62 96 ARG A N 1
ATOM 779 C CA . ARG A 1 96 ? 10.273 7.197 2.924 1.00 71.62 96 ARG A CA 1
ATOM 780 C C . ARG A 1 96 ? 9.026 7.774 3.589 1.00 71.62 96 ARG A C 1
ATOM 782 O O . ARG A 1 96 ? 8.809 7.522 4.770 1.00 71.62 96 ARG A O 1
ATOM 789 N N . ARG A 1 97 ? 8.252 8.568 2.859 1.00 68.19 97 ARG A N 1
ATOM 790 C CA . ARG A 1 97 ? 7.032 9.211 3.337 1.00 68.19 97 ARG A CA 1
ATOM 791 C C . ARG A 1 97 ? 5.917 8.938 2.334 1.00 68.19 97 ARG A C 1
ATOM 793 O O . ARG A 1 97 ? 6.190 8.892 1.135 1.00 68.19 97 ARG A O 1
ATOM 800 N N . PHE A 1 98 ? 4.719 8.749 2.865 1.00 59.81 98 PHE A N 1
ATOM 801 C CA . PHE A 1 98 ? 3.439 8.876 2.181 1.00 59.81 98 PHE A CA 1
ATOM 802 C C . PHE A 1 98 ? 2.582 9.852 2.983 1.00 59.81 98 PHE A C 1
ATOM 804 O O . PHE A 1 98 ? 2.882 10.001 4.195 1.00 59.81 98 PHE A O 1
#